Protein AF-A0A364K7L9-F1 (afdb_monomer)

Nearest PDB structures (foldseek):
  5n3u-assembly1_B-2  TM=5.016E-01  e=1.993E-01  Nostoc sp. PCC 7120 = FACHB-418
  3bct-assembly1_A  TM=5.017E-01  e=1.721E+00  Mus musculus
  4i17-assembly1_A  TM=3.111E-01  e=1.152E+00  Bacteroides fragilis NCTC 9343

Solvent-accessible surface area (backbone atoms only — not comparable to full-atom values): 9959 Å² total; per-residue (Å²): 139,89,81,89,77,82,84,75,80,77,74,85,79,85,81,80,80,71,104,58,65,91,58,66,77,59,41,62,66,62,49,46,58,71,68,73,66,61,101,74,74,86,89,82,81,92,69,97,67,90,74,48,69,71,53,33,57,54,35,33,73,48,88,51,65,54,37,19,52,49,21,25,51,52,42,28,72,66,30,76,80,36,41,67,66,32,57,57,35,54,73,46,91,48,66,68,33,23,45,38,26,41,48,21,43,31,71,56,41,42,81,55,64,86,43,53,66,57,35,54,51,48,27,65,75,38,60,85,41,64,64,53,36,53,52,36,54,49,47,51,48,46,32,50,50,51,51,49,57,56,55,66,71,60,63,80,82,73,77,85,79,94,129

Structure (mmCIF, N/CA/C/O backbone):
data_AF-A0A364K7L9-F1
#
_entry.id   AF-A0A364K7L9-F1
#
loop_
_atom_site.group_PDB
_atom_site.id
_atom_site.type_symbol
_atom_site.label_atom_id
_atom_site.label_alt_id
_atom_site.label_comp_id
_atom_site.label_asym_id
_atom_site.label_entity_id
_atom_site.label_seq_id
_atom_site.pdbx_PDB_ins_code
_atom_site.Cartn_x
_atom_site.Cartn_y
_atom_site.Cartn_z
_atom_site.occupancy
_atom_site.B_iso_or_equiv
_atom_site.auth_seq_id
_atom_site.auth_comp_id
_atom_site.auth_asym_id
_atom_site.auth_atom_id
_atom_site.pdbx_PDB_model_num
ATOM 1 N N . MET A 1 1 ? -10.073 -36.604 -33.843 1.00 36.16 1 MET A N 1
ATOM 2 C CA . MET A 1 1 ? -8.940 -36.428 -32.911 1.00 36.16 1 MET A CA 1
ATOM 3 C C . MET A 1 1 ? -8.988 -35.008 -32.388 1.00 36.16 1 MET A C 1
ATOM 5 O O . MET A 1 1 ? -9.241 -34.096 -33.161 1.00 36.16 1 MET A O 1
ATOM 9 N N . ILE A 1 2 ? -8.899 -34.870 -31.070 1.00 34.91 2 ILE A N 1
ATOM 10 C CA . ILE A 1 2 ? -9.085 -33.637 -30.307 1.00 34.91 2 ILE A CA 1
ATOM 11 C C . ILE A 1 2 ? -7.683 -33.105 -30.023 1.00 34.91 2 ILE A C 1
ATOM 13 O O . ILE A 1 2 ? -6.915 -33.830 -29.401 1.00 34.91 2 ILE A O 1
ATOM 17 N N . GLU A 1 3 ? -7.361 -31.871 -30.401 1.00 30.55 3 GLU A N 1
ATOM 18 C CA . GLU A 1 3 ? -6.204 -31.179 -29.828 1.00 30.55 3 GLU A CA 1
ATOM 19 C C . GLU A 1 3 ? -6.584 -29.756 -29.425 1.00 30.55 3 GLU A C 1
ATOM 21 O O . GLU A 1 3 ? -7.008 -28.920 -30.222 1.00 30.55 3 GLU A O 1
ATOM 26 N N . LYS A 1 4 ? -6.504 -29.542 -28.111 1.00 37.84 4 LYS A N 1
ATOM 27 C CA . LYS A 1 4 ? -6.716 -28.286 -27.405 1.00 37.84 4 LYS A CA 1
ATOM 28 C C . LYS A 1 4 ? -5.451 -27.439 -27.569 1.00 37.84 4 LYS A C 1
ATOM 30 O O . LYS A 1 4 ? -4.401 -27.838 -27.083 1.00 37.84 4 LYS A O 1
ATOM 35 N N . GLY A 1 5 ? -5.558 -26.269 -28.192 1.00 29.56 5 GLY A N 1
ATOM 36 C CA . GLY A 1 5 ? -4.505 -25.251 -28.201 1.00 29.56 5 GLY A CA 1
ATOM 37 C C . GLY A 1 5 ? -4.887 -24.081 -27.297 1.00 29.56 5 GLY A C 1
ATOM 38 O O . GLY A 1 5 ? -5.824 -23.344 -27.602 1.00 29.56 5 GLY A O 1
ATOM 39 N N . SER A 1 6 ? -4.193 -23.948 -26.166 1.00 30.81 6 SER A N 1
ATOM 40 C CA . SER A 1 6 ? -4.313 -22.857 -25.194 1.00 30.81 6 SER A CA 1
ATOM 41 C C . SER A 1 6 ? -4.304 -21.477 -25.853 1.00 30.81 6 SER A C 1
ATOM 43 O O . SER A 1 6 ? -3.353 -21.108 -26.536 1.00 30.81 6 SER A O 1
ATOM 45 N N . LYS A 1 7 ? -5.337 -20.671 -25.585 1.00 32.19 7 LYS A N 1
ATOM 46 C CA . LYS A 1 7 ? -5.316 -19.229 -25.857 1.00 32.19 7 LYS A CA 1
ATOM 47 C C . LYS A 1 7 ? -4.427 -18.549 -24.813 1.00 32.19 7 LYS A C 1
ATOM 49 O O . LYS A 1 7 ? -4.911 -18.119 -23.768 1.00 32.19 7 LYS A O 1
ATOM 54 N N . GLU A 1 8 ? -3.130 -18.473 -25.091 1.00 28.94 8 GLU A N 1
ATOM 55 C CA . GLU A 1 8 ? -2.218 -17.554 -24.411 1.00 28.94 8 GLU A CA 1
ATOM 56 C C . GLU A 1 8 ? -2.703 -16.118 -24.639 1.00 28.94 8 GLU A C 1
ATOM 58 O O . GLU A 1 8 ? -2.757 -15.618 -25.766 1.00 28.94 8 GLU A O 1
ATOM 63 N N . LYS A 1 9 ? -3.103 -15.449 -23.555 1.00 33.50 9 LYS A N 1
ATOM 64 C CA . LYS A 1 9 ? -3.387 -14.015 -23.566 1.00 33.50 9 LYS A CA 1
ATOM 65 C C . LYS A 1 9 ? -2.060 -13.287 -23.795 1.00 33.50 9 LYS A C 1
ATOM 67 O O . LYS A 1 9 ? -1.243 -13.189 -22.884 1.00 33.50 9 LYS A O 1
ATOM 72 N N . LYS A 1 10 ? -1.839 -12.820 -25.028 1.00 29.25 10 LYS A N 1
ATOM 73 C CA . LYS A 1 10 ? -0.696 -11.978 -25.406 1.00 29.25 10 LYS A CA 1
ATOM 74 C C . LYS A 1 10 ? -0.608 -10.774 -24.463 1.00 29.25 10 LYS A C 1
ATOM 76 O O . LYS A 1 10 ? -1.537 -9.970 -24.401 1.00 29.25 10 LYS A O 1
ATOM 81 N N . LYS A 1 11 ? 0.517 -10.664 -23.752 1.00 32.62 11 LYS A N 1
ATOM 82 C CA . LYS A 1 11 ? 0.948 -9.430 -23.081 1.00 32.62 11 LYS A CA 1
ATOM 83 C C . LYS A 1 11 ? 1.046 -8.323 -24.147 1.00 32.62 11 LYS A C 1
ATOM 85 O O . LYS A 1 11 ? 1.525 -8.634 -25.241 1.00 32.62 11 LYS A O 1
ATOM 90 N N . PRO A 1 12 ? 0.607 -7.080 -23.882 1.00 30.47 12 PRO A N 1
ATOM 91 C CA . PRO A 1 12 ? 0.833 -5.992 -24.823 1.00 30.47 12 PRO A CA 1
ATOM 92 C C . PRO A 1 12 ? 2.343 -5.778 -24.939 1.00 30.47 12 PRO A C 1
ATOM 94 O O . PRO A 1 12 ? 3.018 -5.540 -23.937 1.00 30.47 12 PRO A O 1
ATOM 97 N N . SER A 1 13 ? 2.876 -5.953 -26.145 1.00 29.80 13 SER A N 1
ATOM 98 C CA . SER A 1 13 ? 4.266 -5.657 -26.455 1.00 29.80 13 SER A CA 1
ATOM 99 C C . SER A 1 13 ? 4.425 -4.138 -26.533 1.00 29.80 13 SER A C 1
ATOM 101 O O . SER A 1 13 ? 3.686 -3.455 -27.238 1.00 29.80 13 SER A O 1
ATOM 103 N N . LEU A 1 14 ? 5.345 -3.607 -25.728 1.00 39.94 14 LEU A N 1
ATOM 104 C CA . LEU A 1 14 ? 5.794 -2.219 -25.787 1.00 39.94 14 LEU A CA 1
ATOM 105 C C . LEU A 1 14 ? 7.045 -2.183 -26.661 1.00 39.94 14 LEU A C 1
ATOM 107 O O . LEU A 1 14 ? 8.177 -2.158 -26.181 1.00 39.94 14 LEU A O 1
ATOM 111 N N . ASP A 1 15 ? 6.838 -2.282 -27.966 1.00 31.31 15 ASP A N 1
ATOM 112 C CA . ASP A 1 15 ? 7.906 -2.243 -28.948 1.00 31.31 15 ASP A CA 1
ATOM 113 C C . ASP A 1 15 ? 8.364 -0.794 -29.188 1.00 31.31 15 ASP A C 1
ATOM 115 O O . ASP A 1 15 ? 7.699 0.015 -29.827 1.00 31.31 15 ASP A O 1
ATOM 119 N N . ASN A 1 16 ? 9.581 -0.527 -28.711 1.00 34.56 16 ASN A N 1
ATOM 120 C CA . ASN A 1 16 ? 10.583 0.350 -29.316 1.00 34.56 16 ASN A CA 1
ATOM 121 C C . ASN A 1 16 ? 10.267 1.846 -29.486 1.00 34.56 16 ASN A C 1
ATOM 123 O O . ASN A 1 16 ? 10.018 2.319 -30.595 1.00 34.56 16 ASN A O 1
ATOM 127 N N . LYS A 1 17 ? 10.608 2.620 -28.445 1.00 30.70 17 LYS A N 1
ATOM 128 C CA . LYS A 1 17 ? 11.557 3.742 -28.584 1.00 30.70 17 LYS A CA 1
ATOM 129 C C . LYS A 1 17 ? 12.567 3.744 -27.423 1.00 30.70 17 LYS A C 1
ATOM 131 O O . LYS A 1 17 ? 12.255 4.151 -26.318 1.00 30.70 17 LYS A O 1
ATOM 136 N N . ALA A 1 18 ? 13.777 3.269 -27.732 1.00 29.80 18 ALA A N 1
ATOM 137 C CA . ALA A 1 18 ? 15.055 3.523 -27.055 1.00 29.80 18 ALA A CA 1
ATOM 138 C C . ALA A 1 18 ? 15.158 3.257 -25.537 1.00 29.80 18 ALA A C 1
ATOM 140 O O . ALA A 1 18 ? 15.075 4.193 -24.763 1.00 29.80 18 ALA A O 1
ATOM 141 N N . GLY A 1 19 ? 15.476 2.015 -25.138 1.00 36.16 19 GLY A N 1
ATOM 142 C CA . GLY A 1 19 ? 16.402 1.661 -24.032 1.00 36.16 19 GLY A CA 1
ATOM 143 C C . GLY A 1 19 ? 16.257 2.291 -22.632 1.00 36.16 19 GLY A C 1
ATOM 144 O O . GLY A 1 19 ? 17.108 2.052 -21.781 1.00 36.16 19 GLY A O 1
ATOM 145 N N . LEU A 1 20 ? 15.224 3.083 -22.378 1.00 42.12 20 LEU A N 1
ATOM 146 C CA . LEU A 1 20 ? 15.002 3.881 -21.183 1.00 42.12 20 LEU A CA 1
ATOM 147 C C . LEU A 1 20 ? 13.573 3.569 -20.745 1.00 42.12 20 LEU A C 1
ATOM 149 O O . LEU A 1 20 ? 12.629 3.841 -21.483 1.00 42.12 20 LEU A O 1
ATOM 153 N N . SER A 1 21 ? 13.415 2.934 -19.581 1.00 55.91 21 SER A N 1
ATOM 154 C CA . SER A 1 21 ? 12.088 2.706 -19.010 1.00 55.91 21 SER A CA 1
ATOM 155 C C . SER A 1 21 ? 11.368 4.063 -18.907 1.00 55.91 21 SER A C 1
ATOM 157 O O . SER A 1 21 ? 12.022 5.032 -18.496 1.00 55.91 21 SER A O 1
ATOM 159 N N . PRO A 1 22 ? 10.072 4.182 -19.278 1.00 61.06 22 PRO A N 1
ATOM 160 C CA . PRO A 1 22 ? 9.326 5.445 -19.221 1.00 61.06 22 PRO A CA 1
ATOM 161 C C . PRO A 1 22 ? 9.477 6.149 -17.873 1.00 61.06 22 PRO A C 1
ATOM 163 O O . PRO A 1 22 ? 9.485 7.365 -17.801 1.00 61.06 22 PRO A O 1
ATOM 166 N N . TRP A 1 23 ? 9.716 5.377 -16.819 1.00 65.50 23 TRP A N 1
ATOM 167 C CA . TRP A 1 23 ? 9.821 5.793 -15.430 1.00 65.50 23 TRP A CA 1
ATOM 168 C C . TRP A 1 23 ? 11.177 6.382 -15.010 1.00 65.50 23 TRP A C 1
ATOM 170 O O . TRP A 1 23 ? 11.360 6.715 -13.842 1.00 65.50 23 TRP A O 1
ATOM 180 N N . ASN A 1 24 ? 12.144 6.527 -15.922 1.00 59.78 24 ASN A N 1
ATOM 181 C CA . ASN A 1 24 ? 13.494 7.009 -15.593 1.00 59.78 24 ASN A CA 1
ATOM 182 C C . ASN A 1 24 ? 13.543 8.446 -15.036 1.00 59.78 24 ASN A C 1
ATOM 184 O O . ASN A 1 24 ? 14.483 8.791 -14.328 1.00 59.78 24 ASN A O 1
ATOM 188 N N . HIS A 1 25 ? 12.553 9.288 -15.334 1.00 59.62 25 HIS A N 1
ATOM 189 C CA . HIS A 1 25 ? 12.485 10.668 -14.835 1.00 59.62 25 HIS A CA 1
ATOM 190 C C . HIS A 1 25 ? 11.872 10.766 -13.420 1.00 59.62 25 HIS A C 1
ATOM 192 O O . HIS A 1 25 ? 12.149 11.714 -12.690 1.00 59.62 25 HIS A O 1
ATOM 198 N N . ILE A 1 26 ? 11.110 9.749 -13.002 1.00 55.75 26 ILE A N 1
ATOM 199 C CA . ILE A 1 26 ? 10.438 9.641 -11.693 1.00 55.75 26 ILE A CA 1
ATOM 200 C C . ILE A 1 26 ? 11.454 9.324 -10.568 1.00 55.75 26 ILE A C 1
ATOM 202 O O . ILE A 1 26 ? 11.259 9.598 -9.385 1.00 55.75 26 ILE A O 1
ATOM 206 N N . THR A 1 27 ? 12.616 8.752 -10.898 1.00 57.56 27 THR A N 1
ATOM 207 C CA . THR A 1 27 ? 13.455 8.085 -9.888 1.00 57.56 27 THR A CA 1
ATOM 208 C C . THR A 1 27 ? 14.357 8.976 -9.040 1.00 57.56 27 THR A C 1
ATOM 210 O O . THR A 1 27 ? 14.784 8.533 -7.968 1.00 57.56 27 THR A O 1
ATOM 213 N N . ASP A 1 28 ? 14.703 10.187 -9.478 1.00 51.62 28 ASP A N 1
ATOM 214 C CA . ASP A 1 28 ? 15.809 10.931 -8.854 1.00 51.62 28 ASP A CA 1
ATOM 215 C C . ASP A 1 28 ? 15.370 12.059 -7.915 1.00 51.62 28 ASP A C 1
ATOM 217 O O . ASP A 1 28 ? 15.946 12.188 -6.828 1.00 51.62 28 ASP A O 1
ATOM 221 N N . ALA A 1 29 ? 14.327 12.817 -8.260 1.00 53.16 29 ALA A N 1
ATOM 222 C CA . ALA A 1 29 ? 13.809 13.896 -7.414 1.00 53.16 29 ALA A CA 1
ATOM 223 C C . ALA A 1 29 ? 12.940 13.360 -6.261 1.00 53.16 29 ALA A C 1
ATOM 225 O O . ALA A 1 29 ? 13.199 13.647 -5.090 1.00 53.16 29 ALA A O 1
ATOM 226 N N . GLU A 1 30 ? 11.980 12.489 -6.571 1.00 54.84 30 GLU A N 1
ATOM 227 C CA . GLU A 1 30 ? 10.983 11.995 -5.609 1.00 54.84 30 GLU A CA 1
ATOM 228 C C . GLU A 1 30 ? 11.610 11.025 -4.591 1.00 54.84 30 GLU A C 1
ATOM 230 O O . GLU A 1 30 ? 11.352 11.084 -3.388 1.00 54.84 30 GLU A O 1
ATOM 235 N N . ALA A 1 31 ? 12.567 10.197 -5.028 1.00 48.84 31 ALA A N 1
ATOM 236 C CA . ALA A 1 31 ? 13.290 9.308 -4.121 1.00 48.84 31 ALA A CA 1
ATOM 237 C C . 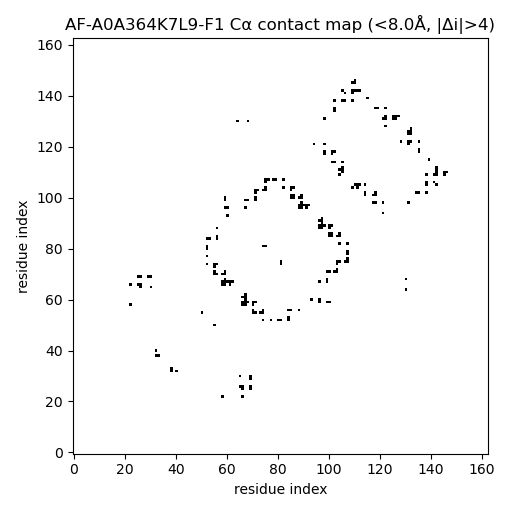ALA A 1 31 ? 14.297 10.044 -3.217 1.00 48.84 31 ALA A C 1
ATOM 239 O O . ALA A 1 31 ? 14.724 9.490 -2.201 1.00 48.84 31 ALA A O 1
ATOM 240 N N . LYS A 1 32 ? 14.737 11.260 -3.580 1.00 48.78 32 LYS A N 1
ATOM 241 C CA . LYS A 1 32 ? 15.595 12.092 -2.718 1.00 48.78 32 LYS A CA 1
ATOM 242 C C . LYS A 1 32 ? 14.790 12.662 -1.550 1.00 48.78 32 LYS A C 1
ATOM 244 O O . LYS A 1 32 ? 15.285 12.612 -0.425 1.00 48.78 32 LYS A O 1
ATOM 249 N N . GLN A 1 33 ? 13.558 13.102 -1.806 1.00 51.97 33 GLN A N 1
ATOM 250 C CA . GLN A 1 33 ? 12.633 13.608 -0.785 1.00 51.97 33 GLN A CA 1
ATOM 251 C C . GLN A 1 33 ? 12.320 12.536 0.275 1.00 51.97 33 GLN A C 1
ATOM 253 O O . GLN A 1 33 ? 12.370 12.816 1.467 1.00 51.97 33 GLN A O 1
ATOM 258 N N . LEU A 1 34 ? 12.166 11.272 -0.129 1.00 50.25 34 LEU A N 1
ATOM 259 C CA . LEU A 1 34 ? 11.922 10.159 0.803 1.00 50.25 34 LEU A CA 1
ATOM 260 C C . LEU A 1 34 ? 13.161 9.737 1.625 1.00 50.25 34 LEU A C 1
ATOM 262 O O . LEU A 1 34 ? 13.029 9.137 2.691 1.00 50.25 34 LEU A O 1
ATOM 266 N N . ARG A 1 35 ? 14.386 10.053 1.171 1.00 47.59 35 ARG A N 1
ATOM 267 C CA . ARG A 1 35 ? 15.639 9.672 1.859 1.00 47.59 35 ARG A CA 1
ATOM 268 C C . ARG A 1 35 ? 16.117 10.672 2.916 1.00 47.59 35 ARG A C 1
ATOM 270 O O . ARG A 1 35 ? 16.838 10.251 3.823 1.00 47.59 35 ARG A O 1
ATOM 277 N N . GLN A 1 36 ? 15.786 11.959 2.790 1.00 44.75 36 GLN A N 1
ATOM 278 C CA . GLN A 1 36 ? 16.409 13.033 3.584 1.00 44.75 36 GLN A CA 1
ATOM 279 C C . GLN A 1 36 ? 15.755 13.325 4.943 1.00 44.75 36 GLN A C 1
ATOM 281 O O . GLN A 1 36 ? 16.283 14.134 5.698 1.00 44.75 36 GLN A O 1
ATOM 286 N N . GLY A 1 37 ? 14.739 12.558 5.334 1.00 41.16 37 GLY A N 1
ATOM 287 C CA . GLY A 1 37 ? 14.249 12.534 6.711 1.00 41.16 37 GLY A CA 1
ATOM 288 C C . GLY A 1 37 ? 12.911 13.240 6.860 1.00 41.16 37 GLY A C 1
ATOM 289 O O . GLY A 1 37 ? 12.819 14.453 6.736 1.00 41.16 37 GLY A O 1
ATOM 290 N N . GLY A 1 38 ? 11.894 12.437 7.175 1.00 41.16 38 GLY A N 1
ATOM 291 C CA . GLY A 1 38 ? 10.522 12.877 7.380 1.00 41.16 38 GLY A CA 1
ATOM 292 C C . GLY A 1 38 ? 9.774 13.024 6.063 1.00 41.16 38 GLY A C 1
ATOM 293 O O . GLY A 1 38 ? 10.158 13.808 5.203 1.00 41.16 38 GLY A O 1
ATOM 294 N N . MET A 1 39 ? 8.666 12.300 5.919 1.00 44.06 39 MET A N 1
ATOM 295 C CA . MET A 1 39 ? 7.660 12.537 4.885 1.00 44.06 39 MET A CA 1
ATOM 296 C C . MET A 1 39 ? 6.908 13.857 5.176 1.00 44.06 39 MET A C 1
ATOM 298 O O . MET A 1 39 ? 5.693 13.888 5.319 1.00 44.06 39 MET A O 1
ATOM 302 N N . VAL A 1 40 ? 7.651 14.956 5.336 1.00 38.41 40 VAL A N 1
ATOM 303 C CA . VAL A 1 40 ? 7.148 16.312 5.574 1.00 38.41 40 VAL A CA 1
ATOM 304 C C . VAL A 1 40 ? 7.938 17.270 4.685 1.00 38.41 40 VAL A C 1
ATOM 306 O O . VAL A 1 40 ? 8.761 18.060 5.130 1.00 38.41 40 VAL A O 1
ATOM 309 N N . ALA A 1 41 ? 7.687 17.154 3.389 1.00 36.62 41 ALA A N 1
ATOM 310 C CA . ALA A 1 41 ? 7.842 18.247 2.441 1.00 36.62 41 ALA A CA 1
ATOM 311 C C . ALA A 1 41 ? 6.611 18.204 1.528 1.00 36.62 41 ALA A C 1
ATOM 313 O O . ALA A 1 41 ? 6.668 17.818 0.364 1.00 36.62 41 ALA A O 1
ATOM 314 N N . GLN A 1 42 ? 5.454 18.489 2.132 1.00 48.38 42 GLN A N 1
ATOM 315 C CA . GLN A 1 42 ? 4.319 19.035 1.396 1.00 48.38 42 GLN A CA 1
ATOM 316 C C . GLN A 1 42 ? 4.788 20.387 0.835 1.00 48.38 42 GLN A C 1
ATOM 318 O O . GLN A 1 42 ? 5.385 21.148 1.588 1.00 48.38 42 GLN A O 1
ATOM 323 N N . ASP A 1 43 ? 4.563 20.630 -0.457 1.00 40.31 43 ASP A N 1
ATOM 324 C CA . ASP A 1 43 ? 4.575 21.944 -1.142 1.00 40.31 43 ASP A CA 1
ATOM 325 C C . ASP A 1 43 ? 5.561 22.167 -2.300 1.00 40.31 43 ASP A C 1
ATOM 327 O O . ASP A 1 43 ? 5.491 23.216 -2.926 1.00 40.31 43 ASP A O 1
ATOM 331 N N . GLU A 1 44 ? 6.362 21.193 -2.739 1.00 40.34 44 GLU A N 1
ATOM 332 C CA . GLU A 1 44 ? 7.142 21.373 -3.983 1.00 40.34 44 GLU A CA 1
ATOM 333 C C . GLU A 1 44 ? 7.018 20.186 -4.938 1.00 40.34 44 GLU A C 1
ATOM 335 O O . GLU A 1 44 ? 7.885 19.315 -5.000 1.00 40.34 44 GLU A O 1
ATOM 340 N N . LEU A 1 45 ? 5.922 20.164 -5.705 1.00 45.22 45 LEU A N 1
ATOM 341 C CA . LEU A 1 45 ? 5.777 19.326 -6.899 1.00 45.22 45 LEU A CA 1
ATOM 342 C C . LEU A 1 45 ? 4.992 20.072 -7.990 1.00 45.22 45 LEU A C 1
ATOM 344 O O . LEU A 1 45 ? 3.860 19.719 -8.316 1.00 45.22 45 LEU A O 1
ATOM 348 N N . GLU A 1 46 ? 5.623 21.083 -8.582 1.00 44.69 46 GLU A N 1
ATOM 349 C CA . GLU A 1 46 ? 5.324 21.508 -9.952 1.00 44.69 46 GLU A CA 1
ATOM 350 C C . GLU A 1 46 ? 6.186 20.664 -10.904 1.00 44.69 46 GLU A C 1
ATOM 352 O O . GLU A 1 46 ? 7.364 20.939 -11.118 1.00 44.69 46 GLU A O 1
ATOM 357 N N . ALA A 1 47 ? 5.617 19.582 -11.435 1.00 44.16 47 ALA A N 1
ATOM 358 C CA . ALA A 1 47 ? 6.131 18.923 -12.632 1.00 44.16 47 ALA A CA 1
ATOM 359 C C . ALA A 1 47 ? 4.944 18.336 -13.408 1.00 44.16 47 ALA A C 1
ATOM 361 O O . ALA A 1 47 ? 4.269 17.411 -12.956 1.00 44.16 47 ALA A O 1
ATOM 362 N N . GLU A 1 48 ? 4.672 18.969 -14.545 1.00 47.66 48 GLU A N 1
ATOM 363 C CA . GLU A 1 48 ? 3.473 18.904 -15.384 1.00 47.66 48 GLU A CA 1
ATOM 364 C C . GLU A 1 48 ? 3.399 17.664 -16.298 1.00 47.66 48 GLU A C 1
ATOM 366 O O . GLU A 1 48 ? 3.208 17.791 -17.505 1.00 47.66 48 GLU A O 1
ATOM 371 N N . GLU A 1 49 ? 3.484 16.449 -15.756 1.00 54.25 49 GLU A N 1
ATOM 372 C CA . GLU A 1 49 ? 3.018 15.260 -16.490 1.00 54.25 49 GLU A CA 1
ATOM 373 C C . GLU A 1 49 ? 1.947 14.526 -15.682 1.00 54.25 49 GLU A C 1
ATOM 375 O O . GLU A 1 49 ? 2.196 13.921 -14.637 1.00 54.25 49 GLU A O 1
ATOM 380 N N . VAL A 1 50 ? 0.707 14.632 -16.168 1.00 61.94 50 VAL A N 1
ATOM 381 C CA . VAL A 1 50 ? -0.477 14.011 -15.571 1.00 61.94 50 VAL A CA 1
ATOM 382 C C . VAL A 1 50 ? -0.498 12.535 -15.960 1.00 61.94 50 VAL A C 1
ATOM 384 O O . VAL A 1 50 ? -1.198 12.135 -16.885 1.00 61.94 50 VAL A O 1
ATOM 387 N N . TYR A 1 51 ? 0.283 11.719 -15.258 1.00 70.12 51 TYR A N 1
ATOM 388 C CA . TYR A 1 51 ? 0.134 10.268 -15.324 1.00 70.12 51 TYR A CA 1
ATOM 389 C C . TYR A 1 51 ? -1.219 9.859 -14.727 1.00 70.12 51 TYR A C 1
ATOM 391 O O . TYR A 1 51 ? -1.637 10.317 -13.659 1.00 70.12 51 TYR A O 1
ATOM 399 N N . SER A 1 52 ? -1.916 8.983 -15.436 1.00 84.62 52 SER A N 1
ATOM 400 C CA . SER A 1 52 ? -3.184 8.392 -15.032 1.00 84.62 52 SER A CA 1
ATOM 401 C C . SER A 1 52 ? -2.992 7.291 -13.985 1.00 84.62 52 SER A C 1
ATOM 403 O O . SER A 1 52 ? -1.912 6.720 -13.821 1.00 84.62 52 SER A O 1
ATOM 405 N N . ILE A 1 53 ? -4.085 6.918 -13.311 1.00 86.00 53 ILE A N 1
ATOM 406 C CA . ILE A 1 53 ? -4.100 5.790 -12.367 1.00 86.00 53 ILE A CA 1
ATOM 407 C C . ILE A 1 53 ? -3.570 4.522 -13.048 1.00 86.00 53 ILE A C 1
ATOM 409 O O . ILE A 1 53 ? -2.763 3.801 -12.472 1.00 86.00 53 ILE A O 1
ATOM 413 N N . SER A 1 54 ? -3.970 4.266 -14.299 1.00 86.75 54 SER A N 1
ATOM 414 C CA . SER A 1 54 ? -3.528 3.080 -15.040 1.00 86.75 54 SER A CA 1
ATOM 415 C C . SER A 1 54 ? -2.020 3.067 -15.288 1.00 86.75 54 SER A C 1
ATOM 417 O O . SER A 1 54 ? -1.416 1.997 -15.275 1.00 86.75 54 SER A O 1
ATOM 419 N N . GLU A 1 55 ? -1.414 4.224 -15.540 1.00 87.62 55 GLU A N 1
ATOM 420 C CA . GLU A 1 55 ? 0.027 4.335 -15.763 1.00 87.62 55 GLU A CA 1
ATOM 421 C C . GLU A 1 55 ? 0.785 4.057 -14.467 1.00 87.62 55 GLU A C 1
ATOM 423 O O . GLU A 1 55 ? 1.666 3.199 -14.443 1.00 87.62 55 GLU A O 1
ATOM 428 N N . PHE A 1 56 ? 0.379 4.660 -13.349 1.00 87.19 56 PHE A N 1
ATOM 429 C CA . PHE A 1 56 ? 1.014 4.356 -12.068 1.00 87.19 56 PHE A CA 1
ATOM 430 C C . PHE A 1 56 ? 0.798 2.908 -11.617 1.00 87.19 56 PHE A C 1
ATOM 432 O O . PHE A 1 56 ? 1.687 2.315 -11.011 1.00 87.19 56 PHE A O 1
ATOM 439 N N . ILE A 1 57 ? -0.336 2.292 -11.955 1.00 91.06 57 ILE A N 1
ATOM 440 C CA . ILE A 1 57 ? -0.537 0.859 -11.716 1.00 91.06 57 ILE A CA 1
ATOM 441 C C . ILE A 1 57 ? 0.491 0.026 -12.486 1.00 91.06 57 ILE A C 1
ATOM 443 O O . ILE A 1 57 ? 1.022 -0.927 -11.924 1.00 91.06 57 ILE A O 1
ATOM 447 N N . GLN A 1 58 ? 0.832 0.390 -13.726 1.00 89.38 58 GLN A N 1
ATOM 448 C CA . GLN A 1 58 ? 1.896 -0.289 -14.475 1.00 89.38 58 GLN A CA 1
ATOM 449 C C . GLN A 1 58 ? 3.274 -0.067 -13.838 1.00 89.38 58 GLN A C 1
ATOM 451 O O . GLN A 1 58 ? 4.046 -1.018 -13.723 1.00 89.38 58 GLN A O 1
ATOM 456 N N . ALA A 1 59 ? 3.555 1.141 -13.347 1.00 88.19 59 ALA A N 1
ATOM 457 C CA . ALA A 1 59 ? 4.809 1.463 -12.666 1.00 88.19 59 ALA A CA 1
ATOM 458 C C . ALA A 1 59 ? 5.058 0.623 -11.398 1.00 88.19 59 ALA A C 1
ATOM 460 O O . ALA A 1 59 ? 6.210 0.381 -11.037 1.00 88.19 59 ALA A O 1
ATOM 461 N N . LEU A 1 60 ? 4.010 0.106 -10.741 1.00 90.44 60 LEU A N 1
ATOM 462 C CA . LEU A 1 60 ? 4.168 -0.828 -9.617 1.00 90.44 60 LEU A CA 1
ATOM 463 C C . LEU A 1 60 ? 4.859 -2.141 -10.017 1.00 90.44 60 LEU A C 1
ATOM 465 O O . LEU A 1 60 ? 5.461 -2.786 -9.161 1.00 90.44 60 LEU A O 1
ATOM 469 N N . PHE A 1 61 ? 4.795 -2.539 -11.291 1.00 91.19 61 PHE A N 1
ATOM 470 C CA . PHE A 1 61 ? 5.391 -3.779 -11.804 1.00 91.19 61 PHE A CA 1
ATOM 471 C C . PHE A 1 61 ? 6.834 -3.607 -12.287 1.00 91.19 61 PHE A C 1
ATOM 473 O O . PHE A 1 61 ? 7.472 -4.586 -12.681 1.00 91.19 61 PHE A O 1
ATOM 480 N N . GLU A 1 62 ? 7.367 -2.390 -12.247 1.00 88.00 62 GLU A N 1
ATOM 481 C CA . GLU A 1 62 ? 8.752 -2.133 -12.618 1.00 88.00 62 GLU A CA 1
ATOM 482 C C . GLU A 1 62 ? 9.724 -2.763 -11.630 1.00 88.00 62 GLU A C 1
ATOM 484 O O . GLU A 1 62 ? 9.434 -2.944 -10.449 1.00 88.00 62 GLU A O 1
ATOM 489 N N . THR A 1 63 ? 10.926 -3.080 -12.104 1.00 83.81 63 THR A N 1
ATOM 490 C CA . THR A 1 63 ? 11.967 -3.719 -11.286 1.00 83.81 63 THR A CA 1
ATOM 491 C C . THR A 1 63 ? 12.644 -2.744 -10.328 1.00 83.81 63 THR A C 1
ATOM 493 O O . THR A 1 63 ? 13.161 -3.160 -9.291 1.00 83.81 63 THR A O 1
ATOM 496 N N . ASN A 1 64 ? 12.636 -1.451 -10.657 1.00 83.00 64 ASN A N 1
ATOM 497 C CA . ASN A 1 64 ? 13.256 -0.415 -9.848 1.00 83.00 64 ASN A CA 1
ATOM 498 C C . ASN A 1 64 ? 12.360 -0.053 -8.659 1.00 83.00 64 ASN A C 1
ATOM 500 O O . ASN A 1 64 ? 11.297 0.542 -8.814 1.00 83.00 64 ASN A O 1
ATOM 504 N N . GLU A 1 65 ? 12.843 -0.349 -7.457 1.00 82.38 65 GLU A N 1
ATOM 505 C CA . GLU A 1 65 ? 12.124 -0.089 -6.210 1.00 82.38 65 GLU A CA 1
ATOM 506 C C . GLU A 1 65 ? 11.720 1.378 -6.025 1.00 82.38 65 GLU A C 1
ATOM 508 O O . GLU A 1 65 ? 10.643 1.664 -5.505 1.00 82.38 65 GLU A O 1
ATOM 513 N N . LYS A 1 66 ? 12.544 2.322 -6.499 1.00 80.06 66 LYS A N 1
ATOM 514 C CA . LYS A 1 66 ? 12.206 3.748 -6.424 1.00 80.06 66 LYS A CA 1
ATOM 515 C C . LYS A 1 66 ? 10.967 4.069 -7.256 1.00 80.06 66 LYS A C 1
ATOM 517 O O . LYS A 1 66 ? 10.128 4.831 -6.798 1.00 80.06 66 LYS A O 1
ATOM 522 N N . VAL A 1 67 ? 10.852 3.475 -8.447 1.00 84.00 67 VAL A N 1
ATOM 523 C CA . VAL A 1 67 ? 9.699 3.672 -9.338 1.00 84.00 67 VAL A CA 1
ATOM 524 C C . VAL A 1 67 ? 8.430 3.149 -8.677 1.00 84.00 67 VAL A C 1
ATOM 526 O O . VAL A 1 67 ? 7.434 3.866 -8.626 1.00 84.00 67 VAL A O 1
ATOM 529 N N . ARG A 1 68 ? 8.480 1.938 -8.108 1.00 87.00 68 ARG A N 1
ATOM 530 C CA . ARG A 1 68 ? 7.327 1.335 -7.423 1.00 87.00 68 ARG A CA 1
ATOM 531 C C . ARG A 1 68 ? 6.852 2.178 -6.248 1.00 87.00 68 ARG A C 1
ATOM 533 O O . ARG A 1 68 ? 5.660 2.438 -6.111 1.00 87.00 68 ARG A O 1
ATOM 540 N N . MET A 1 69 ? 7.795 2.639 -5.432 1.00 85.00 69 MET A N 1
ATOM 541 C CA . MET A 1 69 ? 7.518 3.512 -4.299 1.00 85.00 69 MET A CA 1
ATOM 542 C C . MET A 1 69 ? 6.862 4.821 -4.743 1.00 85.00 69 MET A C 1
ATOM 544 O O . MET A 1 69 ? 5.832 5.203 -4.188 1.00 85.00 69 MET A O 1
ATOM 548 N N . THR A 1 70 ? 7.416 5.505 -5.751 1.00 82.88 70 THR A N 1
ATOM 549 C CA . THR A 1 70 ? 6.801 6.746 -6.225 1.00 82.88 70 THR A CA 1
ATOM 550 C C . THR A 1 70 ? 5.415 6.488 -6.810 1.00 82.88 70 THR A C 1
ATOM 552 O O . THR A 1 70 ? 4.478 7.225 -6.512 1.00 82.88 70 THR A O 1
ATOM 555 N N . ALA A 1 71 ? 5.243 5.423 -7.589 1.00 86.44 71 ALA A N 1
ATOM 556 C CA . ALA A 1 71 ? 3.943 5.063 -8.137 1.00 86.44 71 ALA A CA 1
ATOM 557 C C . ALA A 1 71 ? 2.898 4.860 -7.032 1.00 86.44 71 ALA A C 1
ATOM 559 O O . ALA A 1 71 ? 1.815 5.437 -7.094 1.00 86.44 71 ALA A O 1
ATOM 560 N N . ALA A 1 72 ? 3.247 4.124 -5.975 1.00 90.00 72 ALA A N 1
ATOM 561 C CA . ALA A 1 72 ? 2.385 3.930 -4.813 1.00 90.00 72 ALA A CA 1
ATOM 562 C C . ALA A 1 72 ? 2.038 5.255 -4.113 1.00 90.00 72 ALA A C 1
ATOM 564 O O . ALA A 1 72 ? 0.884 5.479 -3.744 1.00 90.00 72 ALA A O 1
ATOM 565 N N . TYR A 1 73 ? 3.015 6.153 -3.965 1.00 85.50 73 TYR A N 1
ATOM 566 C CA . TYR A 1 73 ? 2.813 7.484 -3.389 1.00 85.50 73 TYR A CA 1
ATOM 567 C C . TYR A 1 73 ? 1.878 8.351 -4.241 1.00 85.50 73 TYR A C 1
ATOM 569 O O . TYR A 1 73 ? 0.950 8.975 -3.730 1.00 85.50 73 TYR A O 1
ATOM 577 N N . ARG A 1 74 ? 2.078 8.376 -5.559 1.00 85.62 74 ARG A N 1
ATOM 578 C CA . ARG A 1 74 ? 1.213 9.125 -6.476 1.00 85.62 74 ARG A CA 1
ATOM 579 C C . ARG A 1 74 ? -0.207 8.561 -6.464 1.00 85.62 74 ARG A C 1
ATOM 581 O O . ARG A 1 74 ? -1.152 9.332 -6.337 1.00 85.62 74 ARG A O 1
ATOM 588 N N . LEU A 1 75 ? -0.361 7.237 -6.471 1.00 88.88 75 LEU A N 1
ATOM 589 C CA . LEU A 1 75 ? -1.663 6.573 -6.347 1.00 88.88 75 LEU A CA 1
ATOM 590 C C . LEU A 1 75 ? -2.369 6.918 -5.029 1.00 88.88 75 LEU A C 1
ATOM 592 O O . LEU A 1 75 ? -3.569 7.183 -5.042 1.00 88.88 75 LEU A O 1
ATOM 596 N N . SER A 1 76 ? -1.648 7.000 -3.903 1.00 88.00 76 SER A N 1
ATOM 597 C CA . SER A 1 76 ? -2.262 7.403 -2.630 1.00 88.00 76 SER A CA 1
ATOM 598 C C . SER A 1 76 ? -2.746 8.856 -2.644 1.00 88.00 76 SER A C 1
ATOM 600 O O . SER A 1 76 ? -3.811 9.166 -2.108 1.00 88.00 76 SER A O 1
ATOM 602 N N . ARG A 1 77 ? -2.022 9.743 -3.341 1.00 85.25 77 ARG A N 1
ATOM 603 C CA . ARG A 1 77 ? -2.410 11.145 -3.556 1.00 85.25 77 ARG A CA 1
ATOM 604 C C . ARG A 1 77 ? -3.621 11.318 -4.469 1.00 85.25 77 ARG A C 1
ATOM 606 O O . ARG A 1 77 ? -4.342 12.298 -4.288 1.00 85.25 77 ARG A O 1
ATOM 613 N N . MET A 1 78 ? -3.841 10.399 -5.410 1.00 85.12 78 MET A N 1
ATOM 614 C CA . MET A 1 78 ? -5.038 10.368 -6.264 1.00 85.12 78 MET A CA 1
ATOM 615 C C . MET A 1 78 ? -6.293 9.952 -5.479 1.00 85.12 78 MET A C 1
ATOM 617 O O . MET A 1 78 ? -7.413 10.264 -5.878 1.00 85.12 78 MET A O 1
ATOM 621 N N . GLY A 1 79 ? -6.123 9.311 -4.320 1.00 85.38 79 GLY A N 1
ATOM 622 C CA . GLY A 1 79 ? -7.207 9.036 -3.386 1.00 85.38 79 GLY A CA 1
ATOM 623 C C . GLY A 1 79 ? -8.074 7.846 -3.796 1.00 85.38 79 GLY A C 1
ATOM 624 O O . GLY A 1 79 ? -7.594 6.853 -4.335 1.00 85.38 79 GLY A O 1
ATOM 625 N N . LYS A 1 80 ? -9.376 7.915 -3.491 1.00 90.50 80 LYS A N 1
ATOM 626 C CA . LYS A 1 80 ? -10.286 6.753 -3.543 1.00 90.50 80 LYS A CA 1
ATOM 627 C C . LYS A 1 80 ? -10.407 6.097 -4.918 1.00 90.50 80 LYS A C 1
ATOM 629 O O . LYS A 1 80 ? -10.654 4.899 -4.980 1.00 90.50 80 LYS A O 1
ATOM 634 N N . GLU A 1 81 ? -10.215 6.854 -5.994 1.00 90.56 81 GLU A N 1
ATOM 635 C CA . GLU A 1 81 ? -10.273 6.341 -7.370 1.00 90.56 81 GLU A CA 1
ATOM 636 C C . GLU A 1 81 ? -9.191 5.286 -7.645 1.00 90.56 81 GLU A C 1
ATOM 638 O O . GLU A 1 81 ? -9.383 4.399 -8.472 1.00 90.56 81 GLU A O 1
ATOM 643 N N . ALA A 1 82 ? -8.074 5.332 -6.913 1.00 91.06 82 ALA A N 1
ATOM 644 C CA . ALA A 1 82 ? -7.003 4.354 -7.039 1.00 91.06 82 ALA A CA 1
ATOM 645 C C . ALA A 1 82 ? -7.288 3.039 -6.291 1.00 91.06 82 ALA A C 1
ATOM 647 O O . ALA A 1 82 ? -6.606 2.053 -6.553 1.00 91.06 82 ALA A O 1
ATOM 648 N N . ILE A 1 83 ? -8.279 2.982 -5.386 1.00 92.69 83 ILE A N 1
ATOM 649 C CA . ILE A 1 83 ? -8.502 1.809 -4.521 1.00 92.69 83 ILE A CA 1
ATOM 650 C C . ILE A 1 83 ? -8.813 0.556 -5.339 1.00 92.69 83 ILE A C 1
ATOM 652 O O . ILE A 1 83 ? -8.156 -0.458 -5.141 1.00 92.69 83 ILE A O 1
ATOM 656 N N . GLU A 1 84 ? -9.780 0.607 -6.255 1.00 93.19 84 GLU A N 1
ATOM 657 C CA . GLU A 1 84 ? -10.193 -0.579 -7.019 1.00 93.19 84 GLU A CA 1
ATOM 658 C C . GLU A 1 84 ? -9.039 -1.144 -7.882 1.00 93.19 84 GLU A C 1
ATOM 660 O O . GLU A 1 84 ? -8.747 -2.341 -7.781 1.00 93.19 84 GLU A O 1
ATOM 665 N N . PRO A 1 85 ? -8.290 -0.323 -8.648 1.00 93.62 85 PRO A N 1
ATOM 666 C CA . PRO A 1 85 ? -7.089 -0.792 -9.341 1.00 93.62 85 PRO A CA 1
ATOM 667 C C . PRO A 1 85 ? -6.003 -1.341 -8.404 1.00 93.62 85 PRO A C 1
ATOM 669 O O . PRO A 1 85 ? -5.371 -2.352 -8.714 1.00 93.62 85 PRO A O 1
ATOM 672 N N . LEU A 1 86 ? -5.792 -0.713 -7.244 1.00 93.75 86 LEU A N 1
ATOM 673 C CA . LEU A 1 86 ? -4.831 -1.186 -6.245 1.00 93.75 86 LEU A CA 1
ATOM 674 C C . LEU A 1 86 ? -5.262 -2.524 -5.623 1.00 93.75 86 LEU A C 1
ATOM 676 O O . LEU A 1 86 ? -4.415 -3.381 -5.375 1.00 93.75 86 LEU A O 1
ATOM 680 N N . GLU A 1 87 ? -6.560 -2.746 -5.405 1.00 93.69 87 GLU A N 1
ATOM 681 C CA . GLU A 1 87 ? -7.076 -4.019 -4.895 1.00 93.69 87 GLU A CA 1
ATOM 682 C C . GLU A 1 87 ? -6.825 -5.168 -5.879 1.00 93.69 87 GLU A C 1
ATOM 684 O O . GLU A 1 87 ? -6.500 -6.280 -5.453 1.00 93.69 87 GLU A O 1
ATOM 689 N N . ALA A 1 88 ? -6.867 -4.903 -7.189 1.00 93.62 88 ALA A N 1
ATOM 690 C CA . ALA A 1 88 ? -6.460 -5.883 -8.194 1.00 93.62 88 ALA A CA 1
ATOM 691 C C . ALA A 1 88 ? -4.960 -6.232 -8.088 1.00 93.62 88 ALA A C 1
ATOM 693 O O . ALA A 1 88 ? -4.589 -7.405 -8.185 1.00 93.62 88 ALA A O 1
ATOM 694 N N . CYS A 1 89 ? -4.095 -5.249 -7.810 1.00 93.75 89 CYS A N 1
ATOM 695 C CA . CYS A 1 89 ? -2.654 -5.465 -7.624 1.00 93.75 89 CYS A CA 1
ATOM 696 C C . CYS A 1 89 ? -2.315 -6.348 -6.412 1.00 93.75 89 CYS A C 1
ATOM 698 O O . CYS A 1 89 ? -1.276 -7.010 -6.408 1.00 93.75 89 CYS A O 1
ATOM 700 N N . LEU A 1 90 ? -3.195 -6.435 -5.411 1.00 92.75 90 LEU A N 1
ATOM 70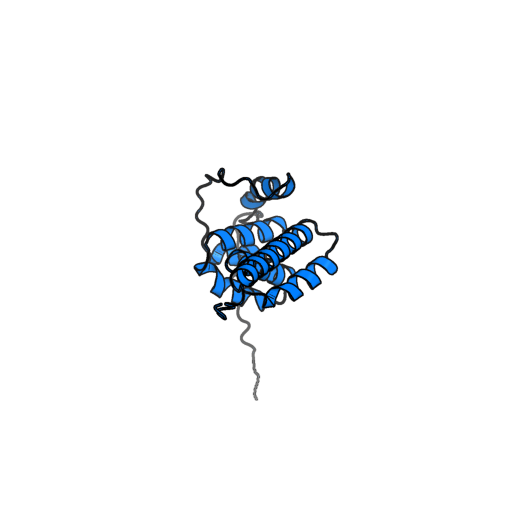1 C CA . LEU A 1 90 ? -3.015 -7.342 -4.271 1.00 92.75 90 LEU A CA 1
ATOM 702 C C . LEU A 1 90 ? -3.073 -8.826 -4.657 1.00 92.75 90 LEU A C 1
ATOM 704 O O . LEU A 1 90 ? -2.586 -9.662 -3.898 1.00 92.75 90 LEU A O 1
ATOM 708 N N . GLN A 1 91 ? -3.640 -9.158 -5.819 1.00 92.69 91 GLN A N 1
ATOM 709 C CA . GLN A 1 91 ? -3.670 -10.522 -6.361 1.00 92.69 91 GLN A CA 1
ATOM 7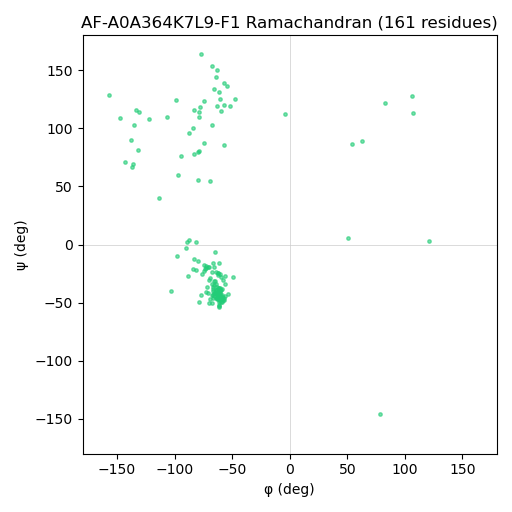10 C C . GLN A 1 91 ? -2.446 -10.846 -7.234 1.00 92.69 91 GLN A C 1
ATOM 712 O O . GLN A 1 91 ? -2.369 -11.929 -7.804 1.00 92.69 91 GLN A O 1
ATOM 717 N N . SER A 1 92 ? -1.495 -9.916 -7.368 1.00 92.88 92 SER A N 1
ATOM 718 C CA . SER A 1 92 ? -0.266 -10.128 -8.137 1.00 92.88 92 SER A CA 1
ATOM 719 C C . SER A 1 92 ? 0.594 -11.229 -7.521 1.00 92.88 92 SER A C 1
ATOM 721 O O . SER A 1 92 ? 0.735 -11.294 -6.302 1.00 92.88 92 SER A O 1
ATOM 723 N N . ASP A 1 93 ? 1.265 -12.031 -8.348 1.00 91.69 93 ASP A N 1
ATOM 724 C CA . ASP A 1 93 ? 2.260 -13.007 -7.885 1.00 91.69 93 ASP A CA 1
ATOM 725 C C . ASP A 1 93 ? 3.539 -12.332 -7.352 1.00 91.69 93 ASP A C 1
ATOM 727 O O . ASP A 1 93 ? 4.279 -12.921 -6.559 1.00 91.69 93 ASP A O 1
ATOM 731 N N . ILE A 1 94 ? 3.776 -11.065 -7.711 1.00 91.38 94 ILE A N 1
ATOM 732 C CA . ILE A 1 94 ? 4.960 -10.299 -7.309 1.00 91.38 94 ILE A CA 1
ATOM 733 C C . ILE A 1 94 ? 4.748 -9.705 -5.914 1.00 91.38 94 ILE A C 1
ATOM 735 O O . ILE A 1 94 ? 3.893 -8.847 -5.705 1.00 91.38 94 ILE A O 1
ATOM 739 N N . GLU A 1 95 ? 5.568 -10.143 -4.959 1.00 91.31 95 GLU A N 1
ATOM 740 C CA . GLU A 1 95 ? 5.510 -9.707 -3.559 1.00 91.31 95 GLU A CA 1
ATOM 741 C C . GLU A 1 95 ? 5.622 -8.187 -3.387 1.00 91.31 95 GLU A C 1
ATOM 743 O O . GLU A 1 95 ? 4.821 -7.605 -2.655 1.00 91.31 95 GLU A O 1
ATOM 748 N N . ASP A 1 96 ? 6.550 -7.547 -4.102 1.00 90.62 96 ASP A N 1
ATOM 749 C CA . ASP A 1 96 ? 6.759 -6.096 -4.032 1.00 90.62 96 ASP A CA 1
ATOM 750 C C . ASP A 1 96 ? 5.536 -5.317 -4.539 1.00 90.62 96 ASP A C 1
ATOM 752 O O . ASP A 1 96 ? 5.138 -4.326 -3.932 1.00 90.62 96 ASP A O 1
ATOM 756 N N . VAL A 1 97 ? 4.884 -5.793 -5.608 1.00 93.12 97 VAL A N 1
ATOM 757 C CA . VAL A 1 97 ? 3.644 -5.185 -6.128 1.00 93.12 97 VAL A CA 1
ATOM 758 C C . VAL A 1 97 ? 2.548 -5.248 -5.068 1.00 93.12 97 VAL A C 1
ATOM 760 O O . VAL A 1 97 ? 1.888 -4.244 -4.803 1.00 93.12 97 VAL A O 1
ATOM 763 N N . ARG A 1 98 ? 2.371 -6.413 -4.424 1.00 94.31 98 ARG A N 1
ATOM 764 C CA . ARG A 1 98 ? 1.374 -6.570 -3.354 1.00 94.31 98 ARG A CA 1
ATOM 765 C C . ARG A 1 98 ? 1.670 -5.653 -2.171 1.00 94.31 98 ARG A C 1
ATOM 767 O O . ARG A 1 98 ? 0.740 -5.080 -1.611 1.00 94.31 98 ARG A O 1
ATOM 774 N N . PHE A 1 99 ? 2.942 -5.512 -1.798 1.00 93.94 99 PHE A N 1
ATOM 775 C CA . PHE A 1 99 ? 3.372 -4.630 -0.715 1.00 93.94 99 PHE A CA 1
ATOM 776 C C . PHE A 1 99 ? 3.024 -3.167 -0.997 1.00 93.94 99 PHE A C 1
ATOM 778 O O . PHE A 1 99 ? 2.343 -2.532 -0.194 1.00 93.94 99 PHE A O 1
ATOM 785 N N . TRP A 1 100 ? 3.446 -2.646 -2.148 1.00 93.50 100 TRP A N 1
ATOM 786 C CA . TRP A 1 100 ? 3.225 -1.246 -2.504 1.00 93.50 100 TRP A CA 1
ATOM 787 C C . TRP A 1 100 ? 1.744 -0.927 -2.729 1.00 93.50 100 TRP A C 1
ATOM 789 O O . TRP A 1 100 ? 1.287 0.151 -2.350 1.00 93.50 100 TRP A O 1
ATOM 799 N N . ALA A 1 101 ? 0.969 -1.882 -3.253 1.00 94.50 101 ALA A N 1
ATOM 800 C CA . ALA A 1 101 ? -0.476 -1.730 -3.367 1.00 94.50 101 ALA A CA 1
ATOM 801 C C . ALA A 1 101 ? -1.169 -1.679 -1.996 1.00 94.50 101 ALA A C 1
ATOM 803 O O . ALA A 1 101 ? -1.982 -0.792 -1.744 1.00 94.50 101 ALA A O 1
ATOM 804 N N . ALA A 1 102 ? -0.803 -2.589 -1.089 1.00 94.19 102 ALA A N 1
ATOM 805 C CA . ALA A 1 102 ? -1.287 -2.599 0.289 1.00 94.19 102 ALA A CA 1
ATOM 806 C C . ALA A 1 102 ? -0.970 -1.284 1.011 1.00 94.19 102 ALA A C 1
ATOM 808 O O . ALA A 1 102 ? -1.860 -0.691 1.619 1.00 94.19 102 ALA A O 1
ATOM 809 N N . TRP A 1 103 ? 0.273 -0.813 0.896 1.00 93.88 103 TRP A N 1
ATOM 810 C CA . TRP A 1 103 ? 0.703 0.452 1.479 1.00 93.88 103 TRP A CA 1
ATOM 811 C C . TRP A 1 103 ? -0.125 1.627 0.945 1.00 93.88 103 TRP A C 1
ATOM 813 O O . TRP A 1 103 ? -0.686 2.385 1.734 1.00 93.88 103 TRP A O 1
ATOM 823 N N . ALA A 1 104 ? -0.282 1.744 -0.378 1.00 93.38 104 ALA A N 1
ATOM 824 C CA . ALA A 1 104 ? -1.042 2.835 -0.985 1.00 93.38 104 ALA A CA 1
ATOM 825 C C . ALA A 1 104 ? -2.507 2.839 -0.524 1.00 93.38 104 ALA A C 1
ATOM 827 O O . ALA A 1 104 ? -3.029 3.895 -0.168 1.00 93.38 104 ALA A O 1
ATOM 828 N N . ILE A 1 105 ? -3.155 1.668 -0.452 1.00 93.69 105 ILE A N 1
ATOM 829 C CA . ILE A 1 105 ? -4.529 1.570 0.061 1.00 93.69 105 ILE A CA 1
ATOM 830 C C . ILE A 1 105 ? -4.590 1.985 1.532 1.00 93.69 105 ILE A C 1
ATOM 832 O O . ILE A 1 105 ? -5.500 2.718 1.902 1.00 93.69 105 ILE A O 1
ATOM 836 N N . THR A 1 106 ? -3.633 1.572 2.368 1.00 91.75 106 THR A N 1
ATOM 837 C CA . THR A 1 106 ? -3.581 1.990 3.777 1.00 91.75 106 THR A CA 1
ATOM 838 C C . THR A 1 106 ? -3.414 3.503 3.927 1.00 91.75 106 THR A C 1
ATOM 840 O O . THR A 1 106 ? -4.039 4.085 4.806 1.00 91.75 106 THR A O 1
ATOM 843 N N . MET A 1 107 ? -2.639 4.156 3.059 1.00 89.31 107 MET A N 1
ATOM 844 C CA . MET A 1 107 ? -2.498 5.616 3.079 1.00 89.31 107 MET A CA 1
ATOM 845 C C . MET A 1 107 ? -3.772 6.345 2.624 1.00 89.31 107 MET A C 1
ATOM 847 O O . MET A 1 107 ? -4.049 7.444 3.097 1.00 89.31 107 MET A O 1
ATOM 851 N N . ILE A 1 108 ? -4.563 5.742 1.729 1.00 89.75 108 ILE A N 1
ATOM 852 C CA . ILE A 1 108 ? -5.863 6.288 1.302 1.00 89.75 108 ILE A CA 1
ATOM 853 C C . ILE A 1 108 ? -6.937 6.049 2.375 1.00 89.75 108 ILE A C 1
ATOM 855 O O . ILE A 1 108 ? -7.754 6.928 2.656 1.00 89.75 108 ILE A O 1
ATOM 859 N N . ASP A 1 109 ? -6.959 4.849 2.954 1.00 88.62 109 ASP A N 1
ATOM 860 C CA . ASP A 1 109 ? -7.916 4.412 3.967 1.00 88.62 109 ASP A CA 1
ATOM 861 C C . ASP A 1 109 ? -7.217 3.607 5.085 1.00 88.62 109 ASP A C 1
ATOM 863 O O . ASP A 1 109 ? -7.161 2.369 5.044 1.00 88.62 109 ASP A O 1
ATOM 867 N N . PRO A 1 110 ? -6.753 4.294 6.149 1.00 85.62 110 PRO A N 1
ATOM 868 C CA . PRO A 1 110 ? -6.101 3.659 7.296 1.00 85.62 110 PRO A CA 1
ATOM 869 C C . PRO A 1 110 ? -7.010 2.727 8.110 1.00 85.62 110 PRO A C 1
ATOM 871 O O . PRO A 1 110 ? -6.545 2.055 9.033 1.00 85.62 110 PRO A O 1
ATOM 874 N N . SER A 1 111 ? -8.315 2.670 7.813 1.00 83.56 111 SER A N 1
ATOM 875 C CA . SER A 1 111 ? -9.238 1.754 8.490 1.00 83.56 111 SER A CA 1
ATOM 876 C C . SER A 1 111 ? -9.076 0.294 8.047 1.00 83.56 111 SER A C 1
ATOM 878 O O . SER A 1 111 ? -9.499 -0.619 8.765 1.00 83.56 111 SER A O 1
ATOM 880 N N . GLN A 1 112 ? -8.424 0.056 6.903 1.00 79.25 112 GLN A N 1
ATOM 881 C CA . GLN A 1 112 ? -8.223 -1.269 6.315 1.00 79.25 112 GLN A CA 1
ATOM 882 C C . GLN A 1 112 ? -7.070 -2.027 6.993 1.00 79.25 112 GLN A C 1
ATOM 884 O O . GLN A 1 112 ? -5.966 -2.151 6.469 1.00 79.25 112 GLN A O 1
ATOM 889 N N . ASP A 1 113 ? -7.343 -2.608 8.160 1.00 76.81 113 ASP A N 1
ATOM 890 C CA . ASP A 1 113 ? -6.358 -3.380 8.939 1.00 76.81 113 ASP A CA 1
ATOM 891 C C . ASP A 1 113 ? -5.909 -4.689 8.261 1.00 76.81 113 ASP A C 1
ATOM 893 O O . ASP A 1 113 ? -4.889 -5.276 8.617 1.00 76.81 113 ASP A O 1
ATOM 897 N N . LYS A 1 114 ? -6.658 -5.156 7.253 1.00 85.00 114 LYS A N 1
ATOM 898 C CA . LYS A 1 114 ? -6.425 -6.442 6.575 1.00 85.00 114 LYS A CA 1
ATOM 899 C C . LYS A 1 114 ? -5.061 -6.537 5.870 1.00 85.00 114 LYS A C 1
ATOM 901 O O . LYS A 1 114 ? -4.611 -7.639 5.569 1.00 85.00 114 LYS A O 1
ATOM 906 N N . TYR A 1 115 ? -4.384 -5.410 5.647 1.00 87.69 115 TYR A N 1
ATOM 907 C CA . TYR A 1 115 ? -3.085 -5.346 4.970 1.00 87.69 115 TYR A CA 1
ATOM 908 C C . TYR A 1 115 ? -1.878 -5.273 5.914 1.00 87.69 115 TYR A C 1
ATOM 910 O O . TYR A 1 115 ? -0.739 -5.451 5.481 1.00 87.69 115 TYR A O 1
ATOM 918 N N . VAL A 1 116 ? -2.108 -5.071 7.215 1.00 85.50 116 VAL A N 1
ATOM 919 C CA . VAL A 1 116 ? -1.048 -4.928 8.225 1.00 85.50 116 VAL A CA 1
ATOM 920 C C . VAL A 1 116 ? -0.145 -6.158 8.284 1.00 85.50 116 VAL A C 1
ATOM 922 O O . VAL A 1 116 ? 1.079 -6.034 8.273 1.00 85.50 116 VAL A O 1
ATOM 925 N N . SER A 1 117 ? -0.729 -7.358 8.283 1.00 87.88 117 SER A N 1
ATOM 926 C CA . SER A 1 117 ? 0.040 -8.607 8.325 1.00 87.88 117 SER A CA 1
ATOM 927 C C . SER A 1 117 ? 0.941 -8.784 7.101 1.00 87.88 117 SER A C 1
ATOM 929 O O . SER A 1 117 ? 2.075 -9.238 7.245 1.00 87.88 117 SER A O 1
ATOM 931 N N . LEU A 1 118 ? 0.466 -8.380 5.917 1.00 90.00 118 LEU A N 1
ATOM 932 C CA . LEU A 1 118 ? 1.242 -8.432 4.677 1.00 90.00 118 LEU A CA 1
ATOM 933 C C . LEU A 1 118 ? 2.469 -7.518 4.768 1.00 90.00 118 LEU A C 1
ATOM 935 O O . LEU A 1 118 ? 3.580 -7.950 4.459 1.00 90.00 118 LEU A O 1
ATOM 939 N N . MET A 1 119 ? 2.287 -6.284 5.247 1.00 89.12 119 MET A N 1
ATOM 940 C CA . MET A 1 119 ? 3.382 -5.322 5.402 1.00 89.12 119 MET A CA 1
ATOM 941 C C . MET A 1 119 ? 4.419 -5.782 6.437 1.00 89.12 119 MET A C 1
ATOM 943 O O . MET A 1 119 ? 5.617 -5.704 6.172 1.00 89.12 119 MET A O 1
ATOM 947 N N . ILE A 1 120 ? 3.986 -6.340 7.576 1.00 88.94 120 ILE A N 1
ATOM 948 C CA . ILE A 1 120 ? 4.893 -6.895 8.600 1.00 88.94 120 ILE A CA 1
ATOM 949 C C . ILE A 1 120 ? 5.712 -8.062 8.037 1.00 88.94 120 ILE A C 1
ATOM 951 O O . ILE A 1 120 ? 6.925 -8.134 8.256 1.00 88.94 120 ILE A O 1
ATOM 955 N N . GLN A 1 121 ? 5.065 -8.974 7.306 1.00 90.12 121 GLN A N 1
ATOM 956 C CA . GLN A 1 121 ? 5.736 -10.120 6.698 1.00 90.12 121 GLN A CA 1
ATOM 957 C C . GLN A 1 121 ? 6.796 -9.662 5.691 1.00 90.12 121 GLN A C 1
ATOM 959 O O . GLN A 1 121 ? 7.935 -10.128 5.748 1.00 90.12 121 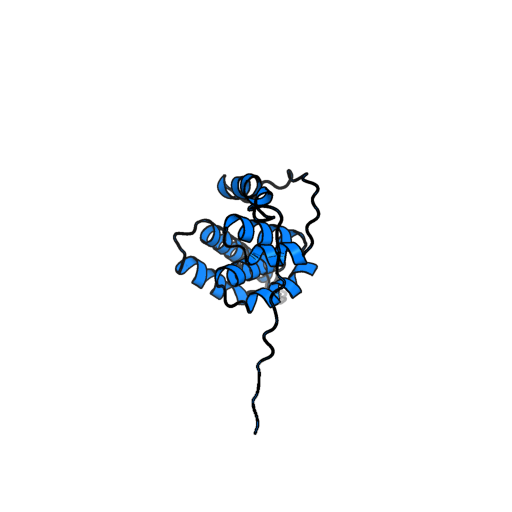GLN A O 1
ATOM 964 N N . GLN A 1 122 ? 6.439 -8.733 4.800 1.00 87.69 122 GLN A N 1
ATOM 96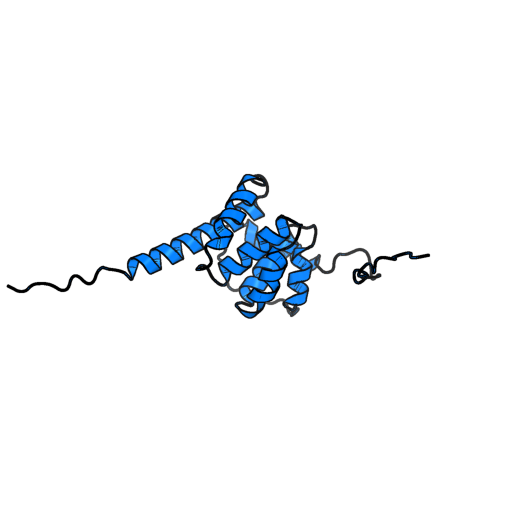5 C CA . GLN A 1 122 ? 7.351 -8.241 3.769 1.00 87.69 122 GLN A CA 1
ATOM 966 C C . GLN A 1 122 ? 8.517 -7.444 4.344 1.00 87.69 122 GLN A C 1
ATOM 968 O O . GLN A 1 122 ? 9.664 -7.708 3.990 1.00 87.69 122 GLN A O 1
ATOM 973 N N . MET A 1 123 ? 8.266 -6.558 5.308 1.00 85.88 123 MET A N 1
ATOM 974 C CA . MET A 1 123 ? 9.330 -5.832 6.004 1.00 85.88 123 MET A CA 1
ATOM 975 C C . MET A 1 123 ? 10.289 -6.775 6.743 1.00 85.88 123 MET A C 1
ATOM 977 O O . MET A 1 123 ? 11.492 -6.535 6.760 1.00 85.88 123 MET A O 1
ATOM 981 N N . THR A 1 124 ? 9.781 -7.860 7.332 1.00 87.19 124 THR A N 1
ATOM 982 C CA . THR A 1 124 ? 10.618 -8.846 8.035 1.00 87.19 124 THR A CA 1
ATOM 983 C C . THR A 1 124 ? 11.464 -9.657 7.052 1.00 87.19 124 THR A C 1
ATOM 985 O O . THR A 1 124 ? 12.647 -9.885 7.300 1.00 87.19 124 THR A O 1
ATOM 988 N N . LYS A 1 125 ? 10.880 -10.061 5.916 1.00 90.62 125 LYS A N 1
ATOM 989 C CA . LYS A 1 125 ? 11.580 -10.785 4.845 1.00 90.62 125 LYS A CA 1
ATOM 990 C C . LYS A 1 125 ? 12.641 -9.917 4.162 1.00 90.62 125 LYS A C 1
ATOM 992 O O . LYS A 1 125 ? 13.710 -10.413 3.824 1.00 90.62 125 LYS A O 1
ATOM 997 N N . GLN A 1 126 ? 12.348 -8.632 3.969 1.00 83.88 126 GLN A N 1
ATOM 998 C CA . GLN A 1 126 ? 13.186 -7.680 3.243 1.00 83.88 126 GLN A CA 1
ATOM 999 C C . GLN A 1 126 ? 13.749 -6.584 4.154 1.00 83.88 126 GLN A C 1
ATOM 1001 O O . GLN A 1 126 ? 13.855 -5.434 3.744 1.00 83.88 126 GLN A O 1
ATOM 1006 N N . ASN A 1 127 ? 14.170 -6.922 5.372 1.00 76.38 127 ASN A N 1
ATOM 1007 C CA . ASN A 1 127 ? 14.626 -5.943 6.371 1.00 76.38 127 ASN A CA 1
ATOM 1008 C C . ASN A 1 127 ? 15.783 -5.028 5.903 1.00 76.38 127 ASN A C 1
ATOM 1010 O O . ASN A 1 127 ? 15.906 -3.898 6.365 1.00 76.38 127 ASN A O 1
ATOM 1014 N N . HIS A 1 128 ? 16.610 -5.494 4.965 1.00 80.62 128 HIS A N 1
ATOM 1015 C CA . HIS A 1 128 ? 17.674 -4.724 4.316 1.00 80.62 128 HIS A CA 1
ATOM 1016 C C . HIS A 1 128 ? 17.179 -3.670 3.304 1.00 80.62 128 HIS A C 1
ATOM 1018 O O . HIS A 1 128 ? 17.921 -2.744 2.970 1.00 80.62 128 HIS A O 1
ATOM 1024 N N . ASN A 1 129 ? 15.940 -3.781 2.813 1.00 82.19 129 ASN A N 1
ATOM 1025 C CA . ASN A 1 129 ? 15.346 -2.817 1.898 1.00 82.19 129 ASN A CA 1
ATOM 1026 C C . ASN A 1 129 ? 14.754 -1.660 2.711 1.00 82.19 129 ASN A C 1
ATOM 1028 O O . ASN A 1 129 ? 13.652 -1.735 3.258 1.00 82.19 129 ASN A O 1
ATOM 1032 N N . ARG A 1 130 ? 15.510 -0.558 2.767 1.00 80.44 130 ARG A N 1
ATOM 1033 C CA . ARG A 1 130 ? 15.135 0.644 3.519 1.00 80.44 130 ARG A CA 1
ATOM 1034 C C . ARG A 1 130 ? 13.792 1.237 3.074 1.00 80.44 130 ARG A C 1
ATOM 1036 O O . ARG A 1 130 ? 13.116 1.817 3.916 1.00 80.44 130 ARG A O 1
ATOM 1043 N N . TYR A 1 131 ? 13.401 1.104 1.805 1.00 81.62 131 TYR A N 1
ATOM 1044 C CA . TYR A 1 131 ? 12.134 1.657 1.314 1.00 81.62 131 TYR A CA 1
ATOM 1045 C C . TYR A 1 131 ? 10.941 0.894 1.888 1.00 81.62 131 TYR A C 1
ATOM 1047 O O . TYR A 1 131 ? 10.075 1.509 2.505 1.00 81.62 131 TYR A O 1
ATOM 1055 N N . ILE A 1 132 ? 10.957 -0.439 1.786 1.00 84.81 132 ILE A N 1
ATOM 1056 C CA . ILE A 1 132 ? 9.928 -1.311 2.374 1.00 84.81 132 ILE A CA 1
ATOM 1057 C C . ILE A 1 132 ? 9.848 -1.106 3.882 1.00 84.81 132 ILE A C 1
ATOM 1059 O O . ILE A 1 132 ? 8.754 -0.996 4.427 1.00 84.81 132 ILE A O 1
ATOM 1063 N N . PHE A 1 133 ? 10.994 -1.024 4.561 1.00 84.12 133 PHE A N 1
ATOM 1064 C CA . PHE A 1 133 ? 11.014 -0.824 6.006 1.00 84.12 133 PHE A CA 1
ATOM 1065 C C . PHE A 1 133 ? 10.347 0.494 6.413 1.00 84.12 133 PHE A C 1
ATOM 1067 O O . PHE A 1 133 ? 9.428 0.487 7.227 1.00 84.12 133 PHE A O 1
ATOM 1074 N N . VAL A 1 134 ? 10.767 1.619 5.822 1.00 82.69 134 VAL A N 1
ATOM 1075 C CA . VAL A 1 134 ? 10.201 2.939 6.144 1.00 82.69 134 VAL A CA 1
ATOM 1076 C C . VAL A 1 134 ? 8.706 2.976 5.823 1.00 82.69 134 VAL A C 1
ATOM 1078 O O . VAL A 1 134 ? 7.912 3.304 6.704 1.00 82.69 134 VAL A O 1
ATOM 1081 N N . ALA A 1 135 ? 8.315 2.547 4.620 1.00 84.94 135 ALA A N 1
ATOM 1082 C CA . ALA A 1 135 ? 6.921 2.530 4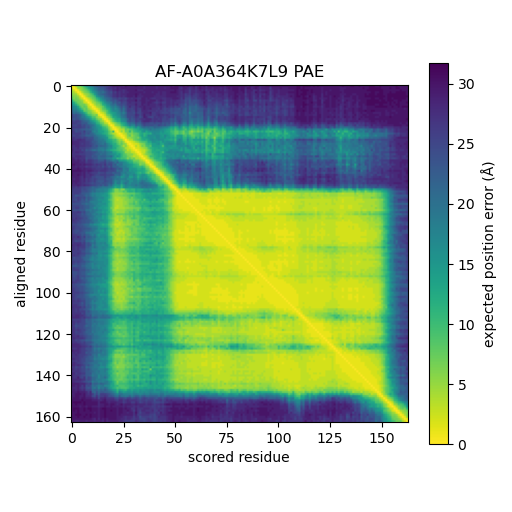.188 1.00 84.94 135 ALA A CA 1
ATOM 1083 C C . ALA A 1 135 ? 6.041 1.669 5.113 1.00 84.94 135 ALA A C 1
ATOM 1085 O O . ALA A 1 135 ? 4.975 2.104 5.547 1.00 84.94 135 ALA A O 1
ATOM 1086 N N . ALA A 1 136 ? 6.506 0.474 5.489 1.00 87.75 136 ALA A N 1
ATOM 1087 C CA . ALA A 1 136 ? 5.783 -0.390 6.415 1.00 87.75 136 ALA A CA 1
ATOM 1088 C C . ALA A 1 136 ? 5.640 0.254 7.800 1.00 87.75 136 ALA A C 1
ATOM 1090 O O . ALA A 1 136 ? 4.548 0.247 8.360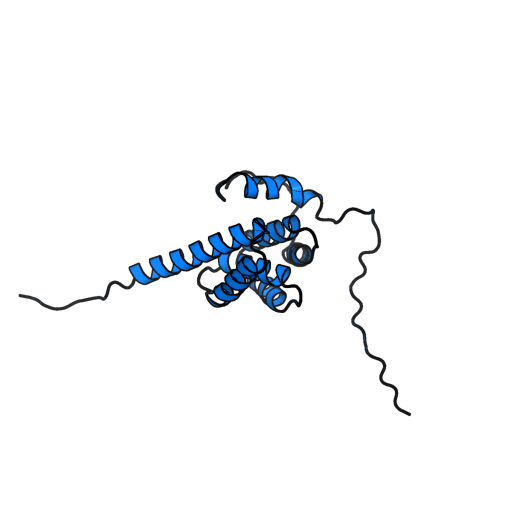 1.00 87.75 136 ALA A O 1
ATOM 1091 N N . THR A 1 137 ? 6.709 0.833 8.360 1.00 87.00 137 THR A N 1
ATOM 1092 C CA . THR A 1 137 ? 6.634 1.485 9.679 1.00 87.00 137 THR A CA 1
ATOM 1093 C C . THR A 1 137 ? 5.656 2.655 9.704 1.00 87.00 137 THR A C 1
ATOM 1095 O O . THR A 1 137 ? 4.924 2.821 10.678 1.00 87.00 137 THR A O 1
ATOM 1098 N N . GLU A 1 138 ? 5.604 3.423 8.621 1.00 85.06 138 GLU A N 1
ATOM 1099 C CA . GLU A 1 138 ? 4.689 4.546 8.458 1.00 85.06 138 GLU A CA 1
ATOM 1100 C C . GLU A 1 138 ? 3.235 4.087 8.350 1.00 85.06 138 GLU A C 1
ATOM 1102 O O . GLU A 1 138 ? 2.392 4.528 9.128 1.00 85.06 138 GLU A O 1
ATOM 1107 N N . ALA A 1 139 ? 2.946 3.126 7.471 1.00 86.62 139 ALA A N 1
ATOM 1108 C CA . ALA A 1 139 ? 1.598 2.583 7.342 1.00 86.62 139 ALA A CA 1
ATOM 1109 C C . ALA A 1 139 ? 1.100 1.971 8.663 1.00 86.62 139 ALA A C 1
ATOM 1111 O O . ALA A 1 139 ? -0.059 2.142 9.042 1.00 86.62 139 ALA A O 1
ATOM 1112 N N . LEU A 1 140 ? 1.980 1.301 9.414 1.00 88.00 140 LEU A N 1
ATOM 1113 C CA . LEU A 1 140 ? 1.654 0.792 10.746 1.00 88.00 140 LEU A CA 1
ATOM 1114 C C . LEU A 1 140 ? 1.360 1.924 11.738 1.00 88.00 140 LEU A C 1
ATOM 1116 O O . LEU A 1 140 ? 0.414 1.809 12.521 1.00 88.00 140 LEU A O 1
ATOM 1120 N N . HIS A 1 141 ? 2.145 3.005 11.714 1.00 86.56 141 HIS A N 1
ATOM 1121 C CA . HIS A 1 141 ? 1.900 4.184 12.542 1.00 86.56 141 HIS A CA 1
ATOM 1122 C C . HIS A 1 141 ? 0.524 4.793 12.253 1.00 86.56 141 HIS A C 1
ATOM 1124 O O . HIS A 1 141 ? -0.242 5.010 13.193 1.00 86.56 141 HIS A O 1
ATOM 1130 N N . GLU A 1 142 ? 0.174 4.976 10.980 1.00 85.44 142 GLU A N 1
ATOM 1131 C CA . GLU A 1 142 ? -1.119 5.525 10.559 1.00 85.44 142 GLU A CA 1
ATOM 1132 C C . GLU A 1 142 ? -2.295 4.651 11.000 1.00 85.44 142 GLU A C 1
ATOM 1134 O O . GLU A 1 142 ? -3.241 5.139 11.623 1.00 85.44 142 GLU A O 1
ATOM 1139 N N . VAL A 1 143 ? -2.220 3.333 10.786 1.00 86.88 143 VAL A N 1
ATOM 1140 C CA . VAL A 1 143 ? -3.276 2.403 11.227 1.00 86.88 143 VAL A CA 1
ATOM 1141 C C . VAL A 1 143 ? -3.440 2.435 12.751 1.00 86.88 143 VAL A C 1
ATOM 1143 O O . VAL A 1 143 ? -4.564 2.438 13.267 1.00 86.88 143 VAL A O 1
ATOM 1146 N N . MET A 1 144 ? -2.336 2.469 13.503 1.00 85.12 144 MET A N 1
ATOM 1147 C CA . MET A 1 144 ? -2.378 2.554 14.966 1.00 85.12 144 MET A CA 1
ATOM 1148 C C . MET A 1 144 ? -2.936 3.896 15.451 1.00 85.12 144 MET A C 1
ATOM 1150 O O . MET A 1 144 ? -3.782 3.907 16.348 1.00 85.12 144 MET A O 1
ATOM 1154 N N . SER A 1 145 ? -2.510 5.004 14.844 1.00 85.56 145 SER A N 1
ATOM 1155 C CA . SER A 1 145 ? -2.989 6.359 15.133 1.00 85.56 145 SER A CA 1
ATOM 1156 C C . SER A 1 145 ? -4.492 6.481 14.867 1.00 85.56 145 SER A C 1
ATOM 1158 O O . SER A 1 145 ? -5.259 6.886 15.747 1.00 85.56 145 SER A O 1
ATOM 1160 N N . TYR A 1 146 ? -4.949 5.997 13.708 1.00 86.19 146 TYR A N 1
ATOM 1161 C CA . TYR A 1 146 ? -6.361 5.942 13.341 1.00 86.19 146 TYR A CA 1
ATOM 1162 C C . TYR A 1 146 ? -7.191 5.151 14.364 1.00 86.19 146 TYR A C 1
ATOM 1164 O O . TYR A 1 146 ? -8.224 5.626 14.856 1.00 86.19 146 TYR A O 1
ATOM 1172 N N . LYS A 1 147 ? -6.719 3.959 14.755 1.00 85.12 147 LYS A N 1
ATOM 1173 C CA . LYS A 1 147 ? -7.372 3.125 15.778 1.00 85.12 147 LYS A CA 1
ATOM 1174 C C . LYS A 1 147 ? -7.399 3.796 17.152 1.00 85.12 147 LYS A C 1
ATOM 1176 O O . LYS A 1 147 ? -8.410 3.695 17.851 1.00 85.12 147 LYS A O 1
ATOM 1181 N N . ALA A 1 148 ? -6.318 4.462 17.552 1.00 82.25 148 ALA A N 1
ATOM 1182 C CA . ALA A 1 148 ? -6.230 5.169 18.827 1.00 82.25 148 ALA A CA 1
ATOM 1183 C C . ALA A 1 148 ? -7.201 6.360 18.880 1.00 82.25 148 ALA A C 1
ATOM 1185 O O . ALA A 1 148 ? -7.944 6.499 19.854 1.00 82.25 148 ALA A O 1
ATOM 1186 N N . SER A 1 149 ? -7.278 7.148 17.802 1.00 80.25 149 SER A N 1
ATOM 1187 C CA . SER A 1 149 ? -8.215 8.269 17.658 1.00 80.25 149 SER A CA 1
ATOM 1188 C C . SER A 1 149 ? -9.680 7.813 17.745 1.00 80.25 149 SER A C 1
ATOM 1190 O O . SER A 1 149 ? -10.475 8.363 18.512 1.00 80.25 149 SER A O 1
ATOM 1192 N N . ARG A 1 150 ? -10.039 6.711 17.066 1.00 72.31 150 ARG A N 1
ATOM 1193 C CA . ARG A 1 150 ? -11.388 6.120 17.154 1.00 72.31 150 ARG A CA 1
ATOM 1194 C C . ARG A 1 150 ? -11.702 5.571 18.551 1.00 72.31 150 ARG A C 1
ATOM 1196 O O . ARG A 1 150 ? -12.803 5.803 19.051 1.00 72.31 150 ARG A O 1
ATOM 1203 N N . LYS A 1 151 ? -10.759 4.897 19.221 1.00 59.50 151 LYS A N 1
ATOM 1204 C CA . LYS A 1 151 ? -10.953 4.409 20.603 1.00 59.50 151 LYS A CA 1
ATOM 1205 C C . LYS A 1 151 ? -11.099 5.549 21.619 1.00 59.50 151 LYS A C 1
ATOM 1207 O O . LYS A 1 151 ? -11.870 5.401 22.561 1.00 59.50 151 LYS A O 1
ATOM 1212 N N . GLY A 1 152 ? -10.448 6.695 21.400 1.00 50.97 152 GLY A N 1
ATOM 1213 C CA . GLY A 1 152 ? -10.612 7.906 22.217 1.00 50.97 152 GLY A CA 1
ATOM 1214 C C . GLY A 1 152 ? -11.989 8.576 22.096 1.00 50.97 152 GLY A C 1
ATOM 1215 O O . GLY A 1 152 ? -12.422 9.252 23.030 1.00 50.97 152 GLY A O 1
ATOM 1216 N N . SER A 1 153 ? -12.705 8.348 20.987 1.00 47.62 153 SER A N 1
ATOM 1217 C CA . SER A 1 153 ? -14.081 8.830 20.776 1.00 47.62 153 SER A CA 1
ATOM 1218 C C . SER A 1 153 ? -15.164 7.933 21.395 1.00 47.62 153 SER A C 1
ATOM 1220 O O . SER A 1 153 ? -16.297 8.374 21.564 1.00 47.62 153 SER A O 1
ATOM 1222 N N . ASN A 1 154 ? -14.813 6.714 21.824 1.00 41.97 154 ASN A N 1
ATOM 1223 C CA . ASN A 1 154 ? -15.672 5.860 22.643 1.00 41.97 154 ASN A CA 1
ATOM 1224 C C . ASN A 1 154 ? -15.295 6.000 24.125 1.00 41.97 154 ASN A C 1
ATOM 1226 O O . ASN A 1 154 ? -14.916 5.031 24.786 1.00 41.97 154 ASN A O 1
ATOM 1230 N N . LYS A 1 155 ? -15.386 7.224 24.667 1.00 39.62 155 LYS A N 1
ATOM 1231 C CA . LYS A 1 155 ? -15.572 7.351 26.116 1.00 39.62 155 LYS A CA 1
ATOM 1232 C C . LYS A 1 155 ? -16.896 6.651 26.426 1.00 39.62 155 LYS A C 1
ATOM 1234 O O . LYS A 1 155 ? -17.899 7.018 25.813 1.00 39.62 155 LYS A O 1
ATOM 1239 N N . PRO A 1 156 ? -16.946 5.665 27.337 1.00 33.62 156 PRO A N 1
ATOM 1240 C CA . PRO A 1 156 ? -18.225 5.135 27.760 1.00 33.62 156 PRO A CA 1
ATOM 1241 C C . PRO A 1 156 ? -19.040 6.306 28.307 1.00 33.62 156 PRO A C 1
ATOM 1243 O O . PRO A 1 156 ? -18.624 6.971 29.258 1.00 33.62 156 PRO A O 1
ATOM 1246 N N . ASN A 1 157 ? -20.191 6.556 27.686 1.00 35.50 157 ASN A N 1
ATOM 1247 C CA . ASN A 1 157 ? -21.279 7.308 28.287 1.00 35.50 157 ASN A CA 1
ATOM 1248 C C . ASN A 1 157 ? -21.655 6.586 29.591 1.00 35.50 157 ASN A C 1
ATOM 1250 O O . ASN A 1 157 ? -22.545 5.741 29.619 1.00 35.50 157 ASN A O 1
ATOM 1254 N N . ARG A 1 158 ? -20.963 6.898 30.689 1.00 41.56 158 ARG A N 1
ATOM 1255 C CA . ARG A 1 158 ? -21.539 6.774 32.025 1.00 41.56 158 ARG A CA 1
ATOM 1256 C C . ARG A 1 158 ? -22.337 8.046 32.273 1.00 41.56 158 ARG A C 1
ATOM 1258 O O . ARG A 1 158 ? -21.896 8.959 32.959 1.00 41.56 158 ARG A O 1
ATOM 1265 N N . LEU A 1 159 ? -23.530 8.082 31.679 1.00 46.19 159 LEU A N 1
ATOM 1266 C CA . LEU A 1 159 ? -24.671 8.593 32.427 1.00 46.19 159 LEU A CA 1
ATOM 1267 C C . LEU A 1 159 ? -24.898 7.657 33.627 1.00 46.19 159 LEU A C 1
ATOM 1269 O O . LEU A 1 159 ? -24.646 6.460 33.500 1.00 46.19 159 LEU A O 1
ATOM 1273 N N . PHE A 1 160 ? -25.418 8.239 34.714 1.00 35.66 160 PHE A N 1
ATOM 1274 C CA . PHE A 1 160 ? -25.798 7.692 36.032 1.00 35.66 160 PHE A CA 1
ATOM 1275 C C . PHE A 1 160 ? -24.821 8.070 37.173 1.00 35.66 160 PHE A C 1
ATOM 1277 O O . PHE A 1 160 ? -23.630 7.823 37.049 1.00 35.66 160 PHE A O 1
ATOM 1284 N N . ILE A 1 161 ? -25.206 8.635 38.331 1.00 32.84 161 ILE A N 1
ATOM 1285 C CA . ILE A 1 161 ? -26.497 9.009 38.948 1.00 32.84 161 ILE A CA 1
ATOM 1286 C C . ILE A 1 161 ? -26.230 10.117 39.986 1.00 32.84 161 ILE A C 1
ATOM 1288 O O . ILE A 1 161 ? -25.378 9.974 40.852 1.00 32.84 161 ILE A O 1
ATOM 1292 N N . ILE A 1 162 ? -26.993 11.200 39.857 1.00 39.22 16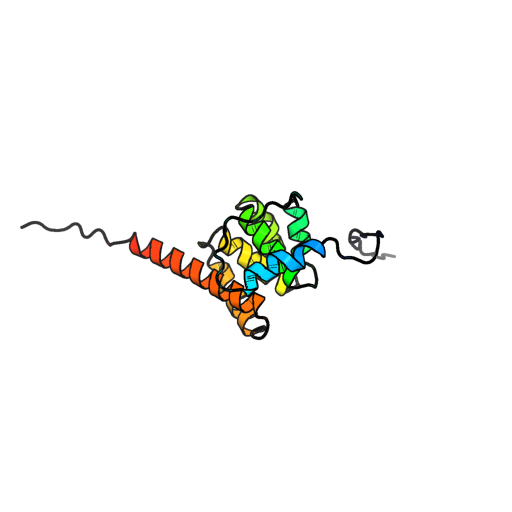2 ILE A N 1
ATOM 1293 C CA . ILE A 1 162 ? -27.678 12.009 40.880 1.00 39.22 162 ILE A CA 1
ATOM 1294 C C . ILE A 1 162 ? -27.582 11.495 42.341 1.00 39.22 162 ILE A C 1
ATOM 1296 O O . ILE A 1 162 ? -28.267 10.537 42.694 1.00 39.22 162 ILE A O 1
ATOM 1300 N N . LYS A 1 163 ? -26.873 12.214 43.218 1.00 38.75 163 LYS A N 1
ATOM 1301 C CA . LYS A 1 163 ? -27.421 12.917 44.403 1.00 38.75 163 LYS A CA 1
ATOM 1302 C C . LYS A 1 163 ? -26.319 13.653 45.155 1.00 38.75 163 LYS A C 1
ATOM 1304 O O . LYS A 1 163 ? -25.263 13.032 45.389 1.00 38.75 163 LYS A O 1
#

Foldseek 3Di:
DDDDDDPDPDDDDPDDDDDADPQNVQQDPVVVCVPPDDPPDPDDDPDPDDDDLVRLLVQCPDPDLSSNQSSLVVLLVVAPVNLVSLVVQCPDPDLSSVLSSLLSNCSRPVCCCVCLVSLVVVCVVPVVPPSSVVSSVVSVVSNVVVVVVVVVVCPPPPDDDDD

Mean predicted aligned error: 13.43 Å

pLDDT: mean 70.15, std 2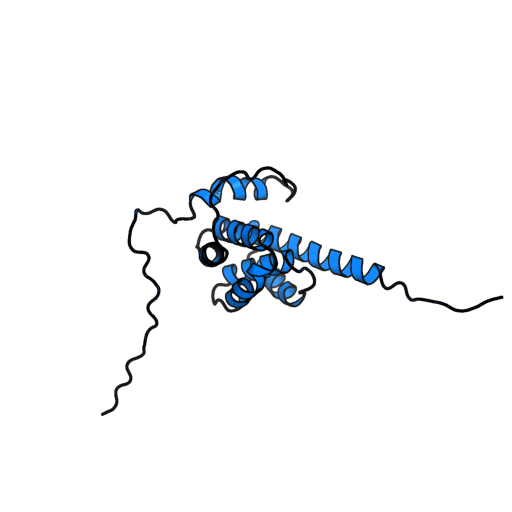2.82, range [28.94, 94.5]

Radius of gyration: 20.46 Å; Cα contacts (8 Å, |Δi|>4): 132; chains: 1; bounding box: 45×58×77 Å

Sequence (163 aa):
MIEKGSKEKKKPSLDNKAGLSPWNHITDAEAKQLRQGGMVAQDELEAEEVYSISEFIQALFETNEKVRMTAAYRLSRMGKEAIEPLEACLQSDIEDVRFWAAWAITMIDPSQDKYVSLMIQQMTKQNHNRYIFVAATEALHEVMSYKASRKGSNKPNRLFIIK

InterPro domains:
  IPR004155 PBS lyase HEAT-like repeat [SM00567] (65-93)
  IPR011989 Armadillo-like helical [G3DSA:1.25.10.10] (26-150)
  IPR016024 Armadillo-type fold [SSF48371] (53-141)

Organism: NCBI:txid2137476

Secondary structure (DSSP, 8-state):
---------PPPP---S-SS-GGGGTTTTHHHHHHSS-S--TT---------HHHHHHHTTSS-HHHHHHHHHHHHHHGGGGHHHHHHHTT-S-HHHHHHHHHHHHHH-TT-GGGHHHHHHHHHHTTT-HHHHHHHHHHHHHHHHHHHHHHHH----------